Protein AF-A0A662B002-F1 (afdb_monomer)

Foldseek 3Di:
DDPPDDLVRVVQVVCCQAFVDGADDKDFDDKDQDACLDVVGRDIDTDIDGDDPDPDDDTDGDPPPPPDDDDDPVGDDDDPRCVVVVSVVVVVVVVVVD

Nearest PDB structures (foldseek):
  5bs6-assembly2_D  TM=8.290E-01  e=6.796E-03  Bacteroides thetaiotaomicron VPI-5482
  3gz8-assembly2_D  TM=7.419E-01  e=3.466E-03  Shewanella oneidensis
  4dyw-assembly1_A  TM=7.676E-01  e=1.316E-01  Burkholderia pseudomallei 1710b
  7odt-assembly1_a  TM=1.914E-01  e=8.559E+00  Homo sapiens

pLDDT: mean 87.53, std 15.37, range [44.47, 98.5]

Solvent-accessible surface area (backbone atoms only — not comparable to full-atom values): 6424 Å² total; per-residue (Å²): 124,59,96,94,49,54,75,65,54,36,55,40,50,53,43,28,63,63,38,58,43,80,68,74,71,69,44,78,70,56,74,50,63,57,86,68,54,37,92,90,45,91,52,73,45,78,44,69,46,72,84,75,93,61,88,77,71,83,77,56,57,43,98,76,33,89,78,75,76,92,63,55,93,92,58,64,74,95,55,67,74,57,47,59,56,54,53,54,51,52,54,47,52,58,67,73,72,110

Structure (mmCIF, N/CA/C/O backbone):
data_AF-A0A662B002-F1
#
_entry.id   AF-A0A662B002-F1
#
loop_
_atom_site.group_PDB
_atom_site.id
_atom_site.type_symbol
_atom_site.label_atom_id
_atom_site.label_alt_id
_atom_site.label_comp_id
_atom_site.label_asym_id
_atom_site.label_entity_id
_atom_site.label_seq_id
_atom_site.pdbx_PDB_ins_code
_atom_site.Cartn_x
_atom_site.Cartn_y
_atom_site.Cartn_z
_atom_site.occupancy
_atom_site.B_iso_or_equiv
_atom_site.auth_seq_id
_atom_site.auth_comp_id
_atom_site.auth_asym_id
_atom_site.auth_atom_id
_atom_site.pdbx_PDB_model_num
ATOM 1 N N . MET A 1 1 ? 4.719 -1.823 12.114 1.00 91.94 1 MET A N 1
ATOM 2 C CA . MET A 1 1 ? 5.817 -0.871 12.362 1.00 91.94 1 MET A CA 1
ATOM 3 C C . MET A 1 1 ? 6.378 -1.207 13.715 1.00 91.94 1 MET A C 1
ATOM 5 O O . MET A 1 1 ? 5.611 -1.243 14.674 1.00 91.94 1 MET A O 1
ATOM 9 N N . GLU A 1 2 ? 7.675 -1.472 13.755 1.00 95.06 2 GLU A N 1
ATOM 10 C CA . GLU A 1 2 ? 8.411 -1.629 15.003 1.00 95.06 2 GLU A CA 1
ATOM 11 C C . GLU A 1 2 ? 8.733 -0.254 15.603 1.00 95.06 2 GLU A C 1
ATOM 13 O O . GLU A 1 2 ? 8.751 0.752 14.896 1.00 95.06 2 GLU A O 1
ATOM 18 N N . MET A 1 3 ? 8.969 -0.190 16.915 1.00 96.06 3 MET A N 1
ATOM 19 C CA . MET A 1 3 ? 9.106 1.089 17.636 1.00 96.06 3 MET A CA 1
ATOM 20 C C . MET A 1 3 ? 10.320 1.926 17.208 1.00 96.06 3 MET A C 1
ATOM 22 O O . MET A 1 3 ? 10.288 3.147 17.337 1.00 96.06 3 MET A O 1
ATOM 26 N N . GLU A 1 4 ? 11.364 1.275 16.694 1.00 97.00 4 GLU A N 1
ATOM 27 C CA . GLU A 1 4 ? 12.630 1.901 16.290 1.00 97.00 4 GLU A CA 1
ATOM 28 C C . GLU A 1 4 ? 12.744 2.067 14.762 1.00 97.00 4 GLU A C 1
ATOM 30 O O . GLU A 1 4 ? 13.839 2.270 14.243 1.00 97.00 4 GLU A O 1
ATOM 35 N N . GLU A 1 5 ? 11.627 1.966 14.031 1.00 97.00 5 GLU A N 1
ATOM 36 C CA . GLU A 1 5 ? 11.573 2.155 12.578 1.00 97.00 5 GLU A CA 1
ATOM 37 C C . GLU A 1 5 ? 10.777 3.408 12.204 1.00 97.00 5 GLU A C 1
ATOM 39 O O . GLU A 1 5 ? 9.702 3.694 12.735 1.00 97.00 5 GLU A O 1
ATOM 44 N N . THR A 1 6 ? 11.262 4.135 11.202 1.00 98.00 6 THR A N 1
ATOM 45 C CA . THR A 1 6 ? 10.430 5.069 10.445 1.00 98.00 6 THR A CA 1
ATOM 46 C C . THR A 1 6 ? 9.415 4.310 9.584 1.00 98.00 6 THR A C 1
ATOM 48 O O . THR A 1 6 ? 9.610 3.153 9.214 1.00 98.00 6 THR A O 1
ATOM 51 N N . LEU A 1 7 ? 8.344 4.992 9.162 1.00 97.88 7 LEU A N 1
ATOM 52 C CA . LEU A 1 7 ? 7.342 4.408 8.258 1.00 97.88 7 LEU A CA 1
ATOM 53 C C . LEU A 1 7 ? 7.949 3.891 6.944 1.00 97.88 7 LEU A C 1
ATOM 55 O O . LEU A 1 7 ? 7.477 2.897 6.398 1.00 97.88 7 LEU A O 1
ATOM 59 N N . GLU A 1 8 ? 8.978 4.571 6.431 1.00 97.88 8 GLU A N 1
ATOM 60 C CA . GLU A 1 8 ? 9.656 4.133 5.213 1.00 97.88 8 GLU A CA 1
ATOM 61 C C . GLU A 1 8 ? 10.532 2.903 5.471 1.00 97.88 8 GLU A C 1
ATOM 63 O O . GLU A 1 8 ? 10.499 1.971 4.673 1.00 97.88 8 GLU A O 1
ATOM 68 N N . GLU A 1 9 ? 11.266 2.850 6.587 1.00 98.06 9 GLU A N 1
ATOM 69 C CA . GLU A 1 9 ? 12.037 1.659 6.975 1.00 98.06 9 GLU A CA 1
ATOM 70 C C . GLU A 1 9 ? 11.130 0.443 7.159 1.00 98.06 9 GLU A C 1
ATOM 72 O O . GLU A 1 9 ? 11.424 -0.609 6.592 1.00 98.06 9 GLU A O 1
ATOM 77 N N . THR A 1 10 ? 9.982 0.610 7.828 1.00 97.88 10 THR A N 1
ATOM 78 C CA . THR A 1 10 ? 8.956 -0.435 7.904 1.00 97.88 10 THR A CA 1
ATOM 79 C C . THR A 1 10 ? 8.521 -0.869 6.502 1.00 97.88 10 THR A C 1
ATOM 81 O O . THR A 1 10 ? 8.572 -2.054 6.199 1.00 97.88 10 THR A O 1
ATOM 84 N N . ALA A 1 11 ? 8.157 0.053 5.602 1.00 97.19 11 ALA A N 1
ATOM 85 C CA . ALA A 1 11 ? 7.727 -0.314 4.248 1.00 97.19 11 ALA A CA 1
ATOM 86 C C . ALA A 1 11 ? 8.809 -1.081 3.459 1.00 97.19 11 ALA A C 1
ATOM 88 O O . ALA A 1 11 ? 8.499 -2.026 2.731 1.00 97.19 11 ALA A O 1
ATOM 89 N N . ARG A 1 12 ? 10.085 -0.704 3.619 1.00 96.81 12 ARG A N 1
ATOM 90 C CA . ARG A 1 12 ? 11.228 -1.390 2.994 1.00 96.81 12 ARG A CA 1
ATOM 91 C C . ARG A 1 12 ? 11.444 -2.790 3.572 1.00 96.81 12 ARG A C 1
ATOM 93 O O . ARG A 1 12 ? 11.708 -3.710 2.796 1.00 96.81 12 ARG A O 1
ATOM 100 N N . ARG A 1 13 ? 11.344 -2.952 4.897 1.00 97.19 13 ARG A N 1
ATOM 101 C CA . ARG A 1 13 ? 11.481 -4.249 5.576 1.00 97.19 13 ARG A CA 1
ATOM 102 C C . ARG A 1 13 ? 10.352 -5.198 5.183 1.00 97.19 13 ARG A C 1
ATOM 104 O O . ARG A 1 13 ? 10.648 -6.293 4.725 1.00 97.19 13 ARG A O 1
ATOM 111 N N . GLU A 1 14 ? 9.097 -4.759 5.276 1.00 95.50 14 GLU A N 1
ATOM 112 C CA . GLU A 1 14 ? 7.918 -5.578 4.944 1.00 95.50 14 GLU A CA 1
ATOM 113 C C . GLU A 1 14 ? 7.963 -6.059 3.483 1.00 95.50 14 GLU A C 1
ATOM 115 O O . GLU A 1 14 ? 7.744 -7.236 3.206 1.00 95.50 14 GLU A O 1
ATOM 120 N N . LEU A 1 15 ? 8.339 -5.187 2.531 1.00 92.94 15 LEU A N 1
ATOM 121 C CA . LEU A 1 15 ? 8.513 -5.603 1.133 1.00 92.94 15 LEU A CA 1
ATOM 122 C C . LEU A 1 15 ? 9.575 -6.704 1.005 1.00 92.94 15 LEU A C 1
ATOM 124 O O . LEU A 1 15 ? 9.376 -7.678 0.277 1.00 92.94 15 LEU A O 1
ATOM 128 N N . MET A 1 16 ? 10.702 -6.555 1.699 1.00 92.12 16 MET A N 1
ATOM 129 C CA . MET A 1 16 ? 11.786 -7.529 1.662 1.00 92.12 16 MET A CA 1
ATOM 130 C C . MET A 1 16 ? 11.384 -8.868 2.291 1.00 92.12 16 MET A C 1
ATOM 132 O O . MET A 1 16 ? 11.680 -9.910 1.712 1.00 92.12 16 MET A O 1
ATOM 136 N N . GLU A 1 17 ? 10.725 -8.856 3.445 1.00 91.19 17 GLU A N 1
ATOM 137 C CA . GLU A 1 17 ? 10.319 -10.068 4.165 1.00 91.19 17 GLU A CA 1
ATOM 138 C C . GLU A 1 17 ? 9.301 -10.885 3.361 1.00 91.19 17 GLU A C 1
ATOM 140 O O . GLU A 1 17 ? 9.487 -12.088 3.186 1.00 91.19 17 GLU A O 1
ATOM 145 N N . GLU A 1 18 ? 8.302 -10.224 2.775 1.00 87.69 18 GLU A N 1
ATOM 146 C CA . GLU A 1 18 ? 7.209 -10.894 2.058 1.00 87.69 18 GLU A CA 1
ATOM 147 C C . GLU A 1 18 ? 7.585 -11.317 0.630 1.00 87.69 18 GLU A C 1
ATOM 149 O O . GLU A 1 18 ? 7.049 -12.283 0.080 1.00 87.69 18 GLU A O 1
ATOM 154 N N . THR A 1 19 ? 8.504 -10.586 -0.017 1.00 85.25 19 THR A N 1
ATOM 155 C CA . THR A 1 19 ? 8.761 -10.758 -1.460 1.00 85.25 19 THR A CA 1
ATOM 156 C C . THR A 1 19 ? 10.215 -11.008 -1.836 1.00 85.25 19 THR A C 1
ATOM 158 O O . THR A 1 19 ? 10.501 -11.325 -2.992 1.00 85.25 19 THR A O 1
ATOM 161 N N . SER A 1 20 ? 11.148 -10.864 -0.888 1.00 8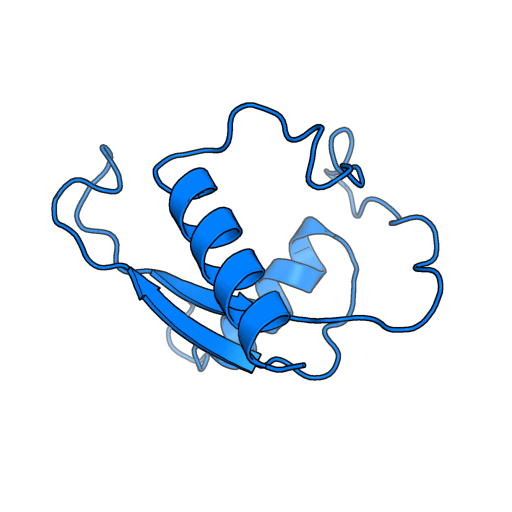7.81 20 SER A N 1
ATOM 162 C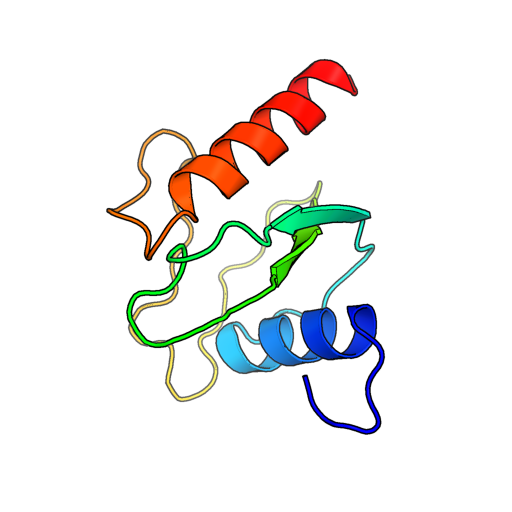 CA . SER A 1 20 ? 12.598 -10.826 -1.138 1.00 87.81 20 SER A CA 1
ATOM 163 C C . SER A 1 20 ? 13.046 -9.716 -2.102 1.00 87.81 20 SER A C 1
ATOM 165 O O . SER A 1 20 ? 14.171 -9.742 -2.612 1.00 87.81 20 SER A O 1
ATOM 167 N N . ILE A 1 21 ? 12.188 -8.724 -2.361 1.00 86.31 21 ILE A N 1
ATOM 168 C CA . ILE A 1 21 ? 12.503 -7.566 -3.196 1.00 86.31 21 ILE A CA 1
ATOM 169 C C . ILE A 1 21 ? 13.095 -6.467 -2.318 1.00 86.31 21 ILE A C 1
ATOM 171 O O . ILE A 1 21 ? 12.495 -6.017 -1.344 1.00 86.31 21 ILE A O 1
ATOM 175 N N . ARG A 1 22 ? 14.274 -5.977 -2.708 1.00 89.69 22 ARG A N 1
ATOM 176 C CA . ARG A 1 22 ? 14.841 -4.755 -2.131 1.00 89.69 22 ARG A CA 1
ATOM 177 C C . ARG A 1 22 ? 14.146 -3.547 -2.737 1.00 89.69 22 ARG A C 1
ATOM 179 O O . ARG A 1 22 ? 14.214 -3.345 -3.947 1.00 89.69 22 ARG A O 1
ATOM 186 N N . ALA A 1 23 ? 13.517 -2.743 -1.889 1.00 90.56 23 ALA A N 1
ATOM 187 C CA . ALA A 1 23 ? 12.888 -1.497 -2.302 1.00 90.56 23 ALA A CA 1
ATOM 188 C C . ALA A 1 23 ? 13.901 -0.531 -2.946 1.00 90.56 23 ALA A C 1
ATOM 190 O O . ALA A 1 23 ? 14.951 -0.250 -2.361 1.00 90.56 23 ALA A O 1
ATOM 191 N N . GLY A 1 24 ? 13.553 0.012 -4.113 1.00 91.00 24 GLY A N 1
ATOM 192 C CA . GLY A 1 24 ? 14.242 1.130 -4.756 1.00 91.00 24 GLY A CA 1
ATOM 193 C C . GLY A 1 24 ? 13.797 2.479 -4.184 1.00 91.00 24 GLY A C 1
ATOM 194 O O . GLY A 1 24 ? 13.700 2.656 -2.965 1.00 91.00 24 GLY A O 1
ATOM 195 N N . GLU A 1 25 ? 13.52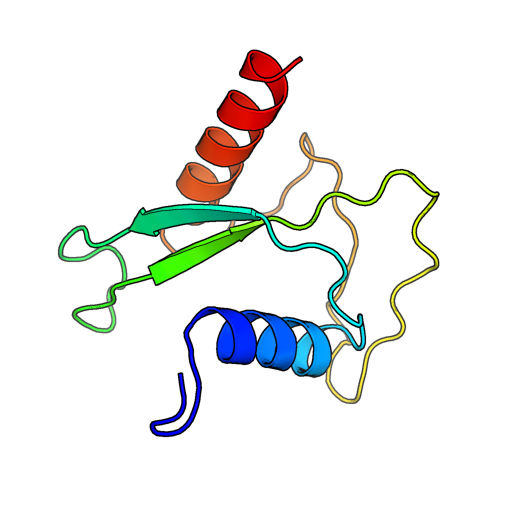5 3.440 -5.062 1.00 92.69 25 GLU A N 1
ATOM 196 C CA . GLU A 1 25 ? 12.888 4.698 -4.672 1.00 92.69 25 GLU A CA 1
ATOM 197 C C . GLU A 1 25 ? 11.435 4.440 -4.248 1.00 92.69 25 GLU A C 1
ATOM 199 O O . GLU A 1 25 ? 10.679 3.777 -4.963 1.00 92.69 25 GLU A O 1
ATOM 204 N N . LEU A 1 26 ? 11.065 4.937 -3.065 1.00 95.00 26 LEU A N 1
ATOM 205 C CA . LEU A 1 26 ? 9.707 4.854 -2.543 1.00 95.00 26 LEU A CA 1
ATOM 206 C C . LEU A 1 26 ? 9.067 6.236 -2.574 1.00 95.00 26 LEU A C 1
ATOM 208 O O . LEU A 1 26 ? 9.576 7.187 -1.985 1.00 95.00 26 LEU A O 1
ATOM 212 N N . ILE A 1 27 ? 7.907 6.319 -3.209 1.00 95.12 27 ILE A N 1
ATOM 213 C CA . ILE A 1 27 ? 7.050 7.496 -3.201 1.00 95.12 27 ILE A CA 1
ATOM 214 C C . ILE A 1 27 ? 6.090 7.339 -2.026 1.00 95.12 27 ILE A C 1
ATOM 216 O O . ILE A 1 27 ? 5.294 6.397 -1.988 1.00 95.12 27 ILE A O 1
ATOM 220 N N . ARG A 1 28 ? 6.147 8.248 -1.050 1.00 96.75 28 ARG A N 1
ATOM 221 C CA . ARG A 1 28 ? 5.122 8.317 -0.002 1.00 96.75 28 ARG A CA 1
ATOM 222 C C . ARG A 1 28 ? 3.838 8.863 -0.625 1.00 96.75 28 ARG A C 1
ATOM 224 O O . ARG A 1 28 ? 3.854 9.976 -1.138 1.00 96.75 28 ARG A O 1
ATOM 231 N N . PHE A 1 29 ? 2.768 8.073 -0.596 1.00 96.44 29 PHE A N 1
ATOM 232 C CA . PHE A 1 29 ? 1.512 8.409 -1.265 1.00 96.44 29 PHE A CA 1
ATOM 233 C C . PHE A 1 29 ? 0.524 9.073 -0.303 1.00 96.44 29 PHE A C 1
ATOM 235 O O . PHE A 1 29 ? 0.556 10.288 -0.146 1.00 96.44 29 PHE A O 1
ATOM 242 N N . ASP A 1 30 ? -0.310 8.289 0.383 1.00 97.81 30 ASP A N 1
ATOM 243 C CA . ASP A 1 30 ? -1.356 8.814 1.265 1.00 97.81 30 ASP A CA 1
ATOM 244 C C . ASP A 1 30 ? -1.573 7.923 2.498 1.00 97.81 30 ASP A C 1
ATOM 246 O O . ASP A 1 30 ? -1.101 6.780 2.560 1.00 97.81 30 ASP A O 1
ATOM 250 N N . THR A 1 31 ? -2.261 8.469 3.498 1.00 98.50 31 THR A N 1
ATOM 251 C CA . THR A 1 31 ? -2.655 7.788 4.729 1.00 98.50 31 THR A CA 1
ATOM 252 C C . THR A 1 31 ? -4.138 7.429 4.707 1.00 98.50 31 THR A C 1
ATOM 254 O O . THR A 1 31 ? -5.002 8.278 4.529 1.00 98.50 31 THR A O 1
ATOM 257 N N . TYR A 1 32 ? -4.437 6.164 4.988 1.00 98.44 32 TYR A N 1
ATOM 258 C CA . TYR A 1 32 ? -5.789 5.624 5.088 1.00 98.44 32 TYR A CA 1
ATOM 259 C C . TYR A 1 32 ? -6.122 5.354 6.557 1.00 98.44 32 TYR A C 1
ATOM 261 O O . TYR A 1 32 ? -5.556 4.455 7.185 1.00 98.44 32 TYR A O 1
ATOM 269 N N . ASP A 1 33 ? -7.047 6.135 7.118 1.00 98.19 33 ASP A N 1
ATOM 270 C CA . ASP A 1 33 ? -7.345 6.168 8.557 1.00 98.19 33 ASP A CA 1
ATOM 271 C C . ASP A 1 33 ? -8.852 6.080 8.888 1.00 98.19 33 ASP A C 1
ATOM 273 O O . ASP A 1 33 ? -9.280 6.337 10.022 1.00 98.19 33 ASP A O 1
ATOM 277 N N . LYS A 1 34 ? -9.681 5.689 7.912 1.00 98.12 34 LYS A N 1
ATOM 278 C CA . LYS A 1 34 ? -11.134 5.566 8.083 1.00 98.12 34 LYS A CA 1
ATOM 279 C C . LYS A 1 34 ? -11.475 4.580 9.218 1.00 98.12 34 LYS A C 1
ATOM 281 O O . LYS A 1 34 ? -11.023 3.433 9.185 1.00 98.12 34 LYS A O 1
ATOM 286 N N . PRO A 1 35 ? -12.303 4.963 10.215 1.00 97.75 35 PRO A N 1
ATOM 287 C CA . PRO A 1 35 ? -12.795 4.016 11.215 1.00 97.75 35 PRO A CA 1
ATOM 288 C C . PRO A 1 35 ? -13.466 2.799 10.561 1.00 97.75 35 PRO A C 1
ATOM 290 O O . PRO A 1 35 ? -14.297 2.955 9.667 1.00 97.75 35 PRO A O 1
ATOM 293 N N . GLY A 1 36 ? -13.114 1.595 11.016 1.00 96.50 36 GLY A N 1
ATOM 294 C CA . GLY A 1 36 ? -13.680 0.344 10.504 1.00 96.50 36 GLY A CA 1
ATOM 295 C C . GLY A 1 36 ? -13.095 -0.144 9.175 1.00 96.50 36 GLY A C 1
ATOM 296 O O . GLY A 1 36 ? -13.622 -1.109 8.631 1.00 96.50 36 GLY A O 1
ATOM 297 N N . ARG A 1 37 ? -12.021 0.474 8.653 1.00 97.44 37 ARG A N 1
ATOM 298 C CA . ARG A 1 37 ? -11.318 -0.052 7.467 1.00 97.44 37 ARG A CA 1
ATOM 299 C C . ARG A 1 37 ? -10.728 -1.446 7.688 1.00 97.44 37 ARG A C 1
ATOM 301 O O . ARG A 1 37 ? -10.672 -2.247 6.766 1.00 97.44 37 ARG A O 1
ATOM 308 N N . ASP A 1 38 ? -10.353 -1.739 8.929 1.00 97.94 38 ASP A N 1
ATOM 309 C CA . ASP A 1 38 ? -9.978 -3.071 9.379 1.00 97.94 38 ASP A CA 1
ATOM 310 C C . ASP A 1 38 ? -11.018 -3.549 10.413 1.00 97.94 38 ASP A C 1
ATOM 312 O O . ASP A 1 38 ? -11.213 -2.879 11.432 1.00 9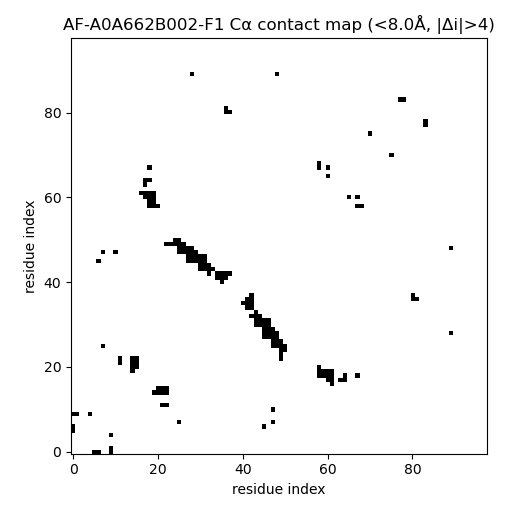7.94 38 ASP A O 1
ATOM 316 N N . PRO A 1 39 ? -11.712 -4.681 10.190 1.00 96.12 39 PRO A N 1
ATOM 317 C CA . PRO A 1 39 ? -12.706 -5.204 11.126 1.00 96.12 39 PRO A CA 1
ATOM 318 C C . PRO A 1 39 ? -12.093 -5.683 12.450 1.00 96.12 39 PRO A C 1
ATOM 320 O O . PRO A 1 39 ? -12.827 -5.914 13.410 1.00 96.12 39 PRO A O 1
ATOM 323 N N . ARG A 1 40 ? -10.764 -5.842 12.523 1.00 97.38 40 ARG A N 1
ATOM 324 C CA . ARG A 1 40 ? -10.054 -6.292 13.728 1.00 97.38 40 ARG A CA 1
ATOM 325 C C . ARG A 1 40 ? -9.792 -5.154 14.718 1.00 97.38 40 ARG A C 1
ATOM 327 O O . ARG A 1 40 ? -9.538 -5.431 15.886 1.00 97.38 40 ARG A O 1
ATOM 334 N N . GLY A 1 41 ? -9.849 -3.889 14.285 1.00 97.06 41 GLY A N 1
ATOM 335 C CA . GLY A 1 41 ? -9.604 -2.742 15.160 1.00 97.06 41 GLY A CA 1
ATOM 336 C C . GLY A 1 41 ? -9.304 -1.427 14.435 1.00 97.06 41 GLY A C 1
ATOM 337 O O . GLY A 1 41 ? -9.433 -1.299 13.221 1.00 97.06 41 GLY A O 1
ATOM 338 N N . ARG A 1 42 ? -8.902 -0.403 15.200 1.00 97.88 42 ARG A N 1
ATOM 339 C CA . ARG A 1 42 ? -8.473 0.887 14.640 1.00 97.88 42 ARG A CA 1
ATOM 340 C C . ARG A 1 42 ? -7.106 0.723 13.975 1.00 97.88 42 ARG A C 1
ATOM 342 O O . ARG A 1 42 ? -6.092 0.688 14.661 1.00 97.88 42 ARG A O 1
ATOM 349 N N . THR A 1 43 ? -7.100 0.710 12.647 1.00 97.81 43 THR A N 1
ATOM 350 C CA . THR A 1 43 ? -5.878 0.614 11.839 1.00 97.81 43 THR A CA 1
ATOM 351 C C . THR A 1 43 ? -5.696 1.877 11.005 1.00 97.81 43 THR A C 1
ATOM 353 O O . THR A 1 43 ? -6.624 2.305 10.320 1.00 97.81 43 THR A O 1
ATOM 356 N N . ILE A 1 44 ? -4.494 2.451 11.043 1.00 98.00 44 ILE A N 1
ATOM 357 C CA . ILE A 1 44 ? -4.057 3.551 10.178 1.00 98.00 44 ILE A CA 1
ATOM 358 C C . ILE A 1 44 ? -2.939 3.006 9.289 1.00 98.00 44 ILE A C 1
ATOM 360 O O . ILE A 1 44 ? -2.004 2.390 9.798 1.00 98.00 44 ILE A O 1
ATOM 364 N N . THR A 1 45 ? -3.036 3.209 7.977 1.00 98.12 45 THR A N 1
ATOM 365 C CA . THR A 1 45 ? -2.051 2.718 7.003 1.00 9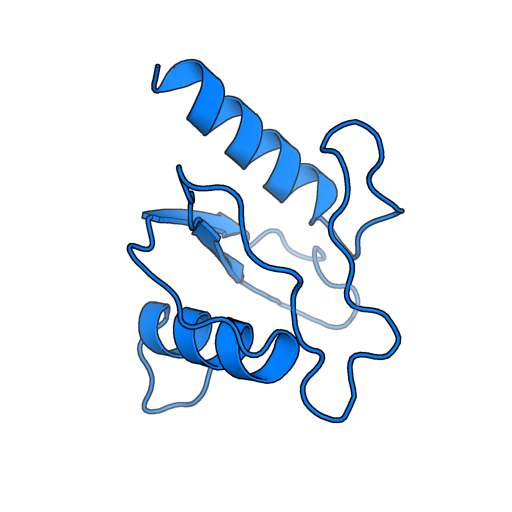8.12 45 THR A CA 1
ATOM 366 C C . THR A 1 45 ? -1.459 3.884 6.229 1.00 98.12 45 THR A C 1
ATOM 368 O O . THR A 1 45 ? -2.191 4.592 5.550 1.00 98.12 45 THR A O 1
ATOM 371 N N . GLN A 1 46 ? -0.137 4.050 6.280 1.00 98.31 46 GLN A N 1
ATOM 372 C CA . GLN A 1 46 ? 0.596 4.889 5.330 1.00 98.31 46 GLN A CA 1
ATOM 373 C C . GLN A 1 46 ? 0.981 4.038 4.117 1.00 98.31 46 GLN A C 1
ATOM 375 O O . GLN A 1 46 ? 1.634 3.007 4.271 1.00 98.31 46 GLN A O 1
ATOM 380 N N . VAL A 1 47 ? 0.608 4.482 2.919 1.00 98.25 47 VAL A N 1
ATOM 381 C CA . VAL A 1 47 ? 0.936 3.798 1.662 1.00 98.25 47 VAL A CA 1
ATOM 382 C C . VAL A 1 47 ? 2.221 4.369 1.068 1.00 98.25 47 VAL A C 1
ATOM 384 O O . VAL A 1 47 ? 2.411 5.589 1.021 1.00 98.25 47 VAL A O 1
ATOM 387 N N . PHE A 1 48 ? 3.086 3.472 0.597 1.00 97.56 48 PHE A N 1
ATOM 388 C CA . PHE A 1 48 ? 4.266 3.780 -0.207 1.00 97.56 48 PHE A CA 1
ATOM 389 C C . PHE A 1 48 ? 4.161 3.060 -1.550 1.00 97.56 48 PHE A C 1
ATOM 391 O O . PHE A 1 48 ? 3.683 1.928 -1.614 1.00 97.56 48 PHE A O 1
ATOM 398 N N . VAL A 1 49 ? 4.618 3.714 -2.613 1.00 95.88 49 VAL A N 1
ATOM 399 C CA . VAL A 1 49 ? 4.584 3.194 -3.981 1.00 95.88 49 VAL A CA 1
ATOM 400 C C . VAL A 1 49 ? 6.008 3.085 -4.505 1.00 95.88 49 VAL A C 1
ATOM 402 O O . VAL A 1 49 ? 6.787 4.030 -4.406 1.00 95.88 49 VAL A O 1
ATOM 405 N N . MET A 1 50 ? 6.337 1.938 -5.088 1.00 92.38 50 MET A N 1
ATOM 406 C CA . MET A 1 50 ? 7.566 1.731 -5.847 1.00 92.38 50 MET A CA 1
ATOM 407 C C . MET A 1 50 ? 7.189 1.489 -7.305 1.00 92.38 50 MET A C 1
ATOM 409 O O . MET A 1 50 ? 6.376 0.611 -7.588 1.00 92.38 50 MET A O 1
ATOM 413 N N . ILE A 1 51 ? 7.786 2.242 -8.226 1.00 88.19 51 ILE A N 1
ATOM 414 C CA . ILE A 1 51 ? 7.585 2.062 -9.667 1.00 88.19 51 ILE A CA 1
ATOM 415 C C . IL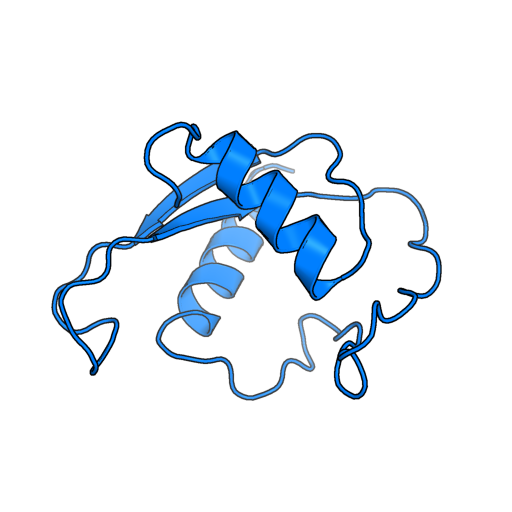E A 1 51 ? 8.905 1.590 -10.268 1.00 88.19 51 ILE A C 1
ATOM 417 O O . ILE A 1 51 ? 9.923 2.270 -10.148 1.00 88.19 51 ILE A O 1
ATOM 421 N N . TRP A 1 52 ? 8.893 0.436 -10.932 1.00 81.50 52 TRP A N 1
ATOM 422 C CA . TRP A 1 52 ? 10.063 -0.096 -11.628 1.00 81.50 52 TRP A CA 1
ATOM 423 C C . TRP A 1 52 ? 9.872 0.063 -13.139 1.00 81.50 52 TRP A C 1
ATOM 425 O O . TRP A 1 52 ? 8.838 -0.315 -13.684 1.00 81.50 52 TRP A O 1
ATOM 435 N N . LYS A 1 53 ? 10.863 0.657 -13.814 1.00 70.44 53 LYS A N 1
ATOM 436 C CA . LYS A 1 53 ? 10.854 0.887 -15.271 1.00 70.44 53 LYS A CA 1
ATOM 437 C C . LYS A 1 53 ? 11.433 -0.267 -16.095 1.00 70.44 53 LYS A C 1
ATOM 439 O O . LYS A 1 53 ? 11.273 -0.281 -17.309 1.00 70.44 53 LYS A O 1
ATOM 444 N N . GLU A 1 54 ? 12.131 -1.197 -15.456 1.00 68.06 54 GLU A N 1
ATOM 445 C CA . GLU A 1 54 ? 12.737 -2.357 -16.113 1.00 68.06 54 GLU A CA 1
ATOM 446 C C . GLU A 1 5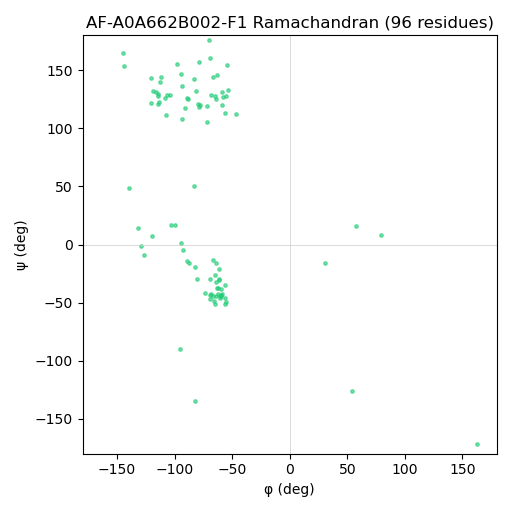4 ? 11.823 -3.571 -15.939 1.00 68.06 54 GLU A C 1
ATOM 448 O O . GLU A 1 54 ? 11.045 -3.628 -14.984 1.00 68.06 54 GLU A O 1
ATOM 453 N N . GLU A 1 55 ? 11.917 -4.551 -16.844 1.00 61.28 55 GLU A N 1
ATOM 454 C CA . GLU A 1 55 ? 11.231 -5.830 -16.653 1.00 61.28 55 GLU A CA 1
ATOM 455 C C . GLU A 1 55 ? 11.668 -6.440 -15.320 1.00 61.28 55 GLU A C 1
ATOM 457 O O . GLU A 1 55 ? 12.827 -6.819 -15.131 1.00 61.28 55 GLU A O 1
ATOM 462 N N . MET A 1 56 ? 10.734 -6.523 -14.373 1.00 59.22 56 MET A N 1
ATOM 463 C CA . MET A 1 56 ? 11.023 -7.128 -13.085 1.00 59.22 56 MET A CA 1
ATOM 464 C C . MET A 1 56 ? 11.344 -8.606 -13.285 1.00 59.22 56 MET A C 1
ATOM 466 O O . MET A 1 56 ? 10.561 -9.371 -13.853 1.00 59.22 56 MET A O 1
ATOM 470 N N . GLY A 1 57 ? 12.513 -9.019 -12.792 1.00 56.16 57 GLY A N 1
ATOM 471 C CA . GLY A 1 57 ? 12.853 -10.432 -12.687 1.00 56.16 57 GLY A CA 1
ATOM 472 C C . GLY A 1 57 ? 11.773 -11.194 -11.909 1.00 56.16 57 GLY A C 1
ATOM 473 O O . GLY A 1 57 ? 11.046 -10.626 -11.091 1.00 56.16 57 GLY A O 1
ATOM 474 N N . ARG A 1 58 ? 11.651 -12.502 -12.159 1.00 55.66 58 ARG A N 1
ATOM 475 C CA . ARG A 1 58 ? 10.678 -13.344 -11.444 1.00 55.66 58 ARG A CA 1
ATOM 476 C C . ARG A 1 58 ? 10.909 -13.229 -9.927 1.00 55.66 58 ARG A C 1
ATOM 478 O O . ARG A 1 58 ? 12.046 -13.444 -9.496 1.00 55.66 58 ARG A O 1
ATOM 485 N N . PRO A 1 59 ? 9.872 -12.929 -9.127 1.00 56.31 59 PRO A N 1
ATOM 486 C CA . PRO A 1 59 ? 10.016 -12.814 -7.689 1.00 56.31 59 PRO A CA 1
ATOM 487 C C . PRO A 1 59 ? 10.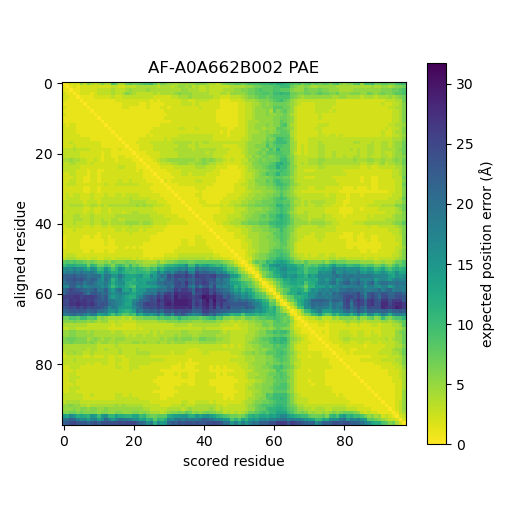386 -14.200 -7.159 1.00 56.31 59 PRO A C 1
ATOM 489 O O . PRO A 1 59 ? 9.762 -15.203 -7.512 1.00 56.31 59 PRO A O 1
ATOM 492 N N . LYS A 1 60 ? 11.463 -14.279 -6.377 1.00 50.81 60 LYS A N 1
ATOM 493 C CA . LYS A 1 60 ? 11.838 -15.515 -5.692 1.00 50.81 60 LYS A CA 1
ATOM 494 C C . LYS A 1 60 ? 11.224 -15.467 -4.308 1.00 50.81 60 LYS A C 1
ATOM 496 O O . LYS A 1 60 ? 11.677 -14.712 -3.462 1.00 50.81 60 LYS A O 1
ATOM 501 N N . ALA A 1 61 ? 10.206 -16.293 -4.125 1.00 51.94 61 ALA A N 1
ATOM 502 C CA . ALA A 1 61 ? 9.576 -16.562 -2.851 1.00 51.94 61 ALA A CA 1
ATOM 503 C C . ALA A 1 61 ? 10.611 -16.839 -1.741 1.00 51.94 61 ALA A C 1
ATOM 505 O O . ALA A 1 61 ? 11.305 -17.858 -1.786 1.00 51.94 61 ALA A O 1
ATOM 506 N N . GLY A 1 62 ? 10.720 -15.947 -0.755 1.00 44.47 62 GLY A N 1
ATOM 507 C CA . GLY A 1 62 ? 11.423 -16.214 0.499 1.00 44.47 62 GLY A CA 1
ATOM 508 C C . GLY A 1 62 ? 10.516 -17.040 1.408 1.00 44.47 62 GLY A C 1
ATOM 509 O O . GLY A 1 62 ? 9.412 -16.598 1.683 1.00 44.47 62 GLY A O 1
ATOM 510 N N . SER A 1 63 ? 10.965 -18.254 1.748 1.00 45.53 63 SER A N 1
ATOM 511 C CA . SER A 1 63 ? 10.470 -19.297 2.685 1.00 45.53 63 SER A CA 1
ATOM 512 C C . SER A 1 63 ? 8.976 -19.523 3.011 1.00 45.53 63 SER A C 1
ATOM 514 O O . SER A 1 63 ? 8.687 -20.627 3.452 1.00 45.53 63 SER A O 1
ATOM 516 N N . ASP A 1 64 ? 8.036 -18.623 2.724 1.00 45.81 64 ASP A N 1
ATOM 517 C CA . ASP A 1 64 ? 6.577 -18.816 2.858 1.00 45.81 64 ASP A CA 1
ATOM 518 C C . ASP A 1 64 ? 5.789 -18.439 1.581 1.00 45.81 64 ASP A C 1
ATOM 520 O O . ASP A 1 64 ? 4.574 -18.619 1.485 1.00 45.81 64 ASP A O 1
ATOM 524 N N . ALA A 1 65 ? 6.473 -17.970 0.536 1.00 51.25 65 ALA A N 1
ATOM 525 C CA . ALA A 1 65 ? 5.847 -17.388 -0.652 1.00 51.25 65 ALA A CA 1
ATOM 526 C C . ALA A 1 65 ? 5.380 -18.412 -1.715 1.00 51.25 65 ALA A C 1
ATOM 528 O O . ALA A 1 65 ? 5.611 -18.257 -2.914 1.00 51.25 65 ALA A O 1
ATOM 529 N N . ALA A 1 66 ? 4.630 -19.436 -1.301 1.00 52.28 66 ALA A N 1
ATOM 530 C CA . ALA A 1 66 ? 3.905 -20.301 -2.240 1.00 52.28 66 ALA A CA 1
ATOM 531 C C . ALA A 1 66 ? 2.810 -19.549 -3.039 1.00 52.28 66 ALA A C 1
ATOM 533 O O . ALA A 1 66 ? 2.360 -20.053 -4.064 1.00 52.28 66 ALA A O 1
ATOM 534 N N . ASN A 1 67 ? 2.413 -18.341 -2.605 1.00 68.19 67 ASN A N 1
ATOM 535 C CA . ASN A 1 67 ? 1.300 -17.562 -3.171 1.00 68.19 67 ASN A CA 1
ATOM 536 C C . ASN A 1 67 ? 1.687 -16.180 -3.740 1.00 68.19 67 ASN A C 1
ATOM 538 O O . ASN A 1 67 ? 0.801 -15.406 -4.106 1.00 68.19 67 ASN A O 1
ATOM 542 N N . LEU A 1 68 ? 2.979 -15.841 -3.823 1.00 77.62 68 LEU A N 1
ATOM 543 C CA . LEU A 1 68 ? 3.415 -14.556 -4.379 1.00 77.62 68 LEU A CA 1
ATOM 544 C C . LEU A 1 68 ? 3.400 -14.601 -5.912 1.00 77.62 68 LEU A C 1
ATOM 546 O O . LEU A 1 68 ? 4.116 -15.394 -6.524 1.00 77.62 68 LEU A O 1
ATOM 550 N N . GLN A 1 69 ? 2.623 -13.720 -6.537 1.00 83.56 69 GLN A N 1
ATOM 551 C CA . GLN A 1 69 ? 2.530 -13.624 -7.991 1.00 83.56 69 GLN A CA 1
ATOM 552 C C . GLN A 1 69 ? 2.368 -12.174 -8.449 1.00 83.56 69 GLN A C 1
ATOM 554 O O . GLN A 1 69 ? 1.844 -11.329 -7.724 1.00 83.56 69 GLN A O 1
ATOM 559 N N . TRP A 1 70 ? 2.805 -11.904 -9.678 1.00 85.75 70 TRP A N 1
ATOM 560 C CA . TRP A 1 70 ? 2.475 -10.663 -10.367 1.00 85.75 70 TRP A CA 1
ATOM 561 C C . TRP A 1 70 ? 1.087 -10.773 -10.982 1.00 85.75 70 TRP A C 1
ATOM 563 O O . TRP A 1 70 ? 0.803 -11.740 -11.685 1.00 85.75 70 TRP A O 1
ATOM 573 N N . PHE A 1 71 ? 0.264 -9.754 -10.765 1.00 89.94 71 PHE A N 1
ATOM 574 C CA . PHE A 1 71 ? -1.052 -9.632 -11.376 1.00 89.94 71 PHE A CA 1
ATOM 575 C C . PHE A 1 71 ? -1.062 -8.480 -12.373 1.00 89.94 71 PHE A C 1
ATOM 577 O O . PHE A 1 71 ? -0.444 -7.436 -12.147 1.00 89.94 71 PHE A O 1
ATOM 584 N N . GLY A 1 72 ? -1.798 -8.654 -13.469 1.00 90.00 72 GLY A N 1
ATOM 585 C CA . GLY A 1 72 ? -2.153 -7.524 -14.314 1.00 90.00 72 GLY A CA 1
ATOM 586 C C . GLY A 1 72 ? -3.090 -6.587 -13.553 1.00 90.00 72 GLY A C 1
ATOM 587 O O . GLY A 1 72 ? -3.958 -7.038 -12.815 1.00 90.00 72 GLY A O 1
ATOM 588 N N . LEU A 1 73 ? -2.972 -5.277 -13.767 1.00 89.00 73 LEU A N 1
ATOM 589 C CA . LEU A 1 73 ? -3.837 -4.291 -13.098 1.00 89.00 73 LEU A CA 1
ATOM 590 C C . LEU A 1 73 ? -5.331 -4.455 -13.432 1.00 89.00 73 LEU A C 1
ATOM 592 O O . LEU A 1 73 ? -6.181 -3.991 -12.680 1.00 89.00 73 LEU A O 1
ATOM 596 N N . ASN A 1 74 ? -5.642 -5.120 -14.548 1.00 89.75 74 ASN A N 1
ATOM 597 C CA . ASN A 1 74 ? -7.007 -5.453 -14.966 1.00 89.75 74 ASN A CA 1
ATOM 598 C C . ASN A 1 74 ? -7.449 -6.861 -14.521 1.00 89.75 74 ASN A C 1
ATOM 600 O O . ASN A 1 74 ? -8.550 -7.276 -14.869 1.00 89.75 74 ASN A O 1
ATOM 604 N N . ASP A 1 75 ? -6.591 -7.597 -13.814 1.00 93.44 75 ASP A N 1
ATOM 605 C CA . ASP A 1 75 ? -6.786 -8.998 -13.420 1.00 93.44 75 ASP A CA 1
ATOM 606 C C . ASP A 1 75 ? -6.288 -9.218 -11.980 1.00 93.44 75 ASP A C 1
ATOM 608 O O . ASP A 1 75 ? -5.478 -10.098 -11.686 1.00 93.44 75 ASP A O 1
ATOM 612 N N . LEU A 1 76 ? -6.712 -8.324 -11.082 1.00 93.44 76 LEU A N 1
ATOM 613 C CA . LEU A 1 76 ? -6.426 -8.418 -9.653 1.00 93.44 76 LEU A CA 1
ATOM 614 C C . LEU A 1 76 ? -7.434 -9.360 -8.978 1.00 93.44 76 LEU A C 1
ATOM 616 O O . LEU A 1 76 ? -8.622 -9.323 -9.312 1.00 93.44 76 LEU A O 1
ATOM 620 N N . PRO A 1 77 ? -6.999 -10.174 -8.001 1.00 94.38 77 PRO A N 1
ATOM 621 C CA . PRO A 1 77 ? -7.914 -10.953 -7.180 1.00 94.38 77 PRO A CA 1
ATOM 622 C C . PRO A 1 77 ? -8.698 -10.030 -6.238 1.00 94.38 77 PRO A C 1
ATOM 624 O O . PRO A 1 77 ? -8.424 -8.833 -6.137 1.00 94.38 77 PRO A O 1
ATOM 627 N N . GLU A 1 78 ? -9.642 -10.596 -5.485 1.00 95.25 78 GLU A N 1
ATOM 628 C CA . GLU A 1 78 ? -10.245 -9.872 -4.368 1.00 95.25 78 GLU A CA 1
ATOM 629 C C . GLU A 1 78 ? -9.155 -9.478 -3.362 1.00 95.25 78 GLU A C 1
ATOM 631 O O . GLU A 1 78 ? -8.425 -10.322 -2.836 1.00 95.25 78 GLU A O 1
ATOM 636 N N . LEU A 1 79 ? -9.022 -8.173 -3.133 1.00 95.69 79 LEU A N 1
ATOM 637 C CA . LEU A 1 79 ? -8.011 -7.622 -2.243 1.00 95.69 79 LEU A CA 1
ATOM 638 C C . LEU A 1 79 ? -8.582 -7.417 -0.842 1.00 95.69 79 LEU A C 1
ATOM 640 O O . LEU A 1 79 ? -9.749 -7.072 -0.669 1.00 95.69 79 LEU A O 1
ATOM 644 N N . ALA A 1 80 ? -7.731 -7.594 0.165 1.00 95.44 80 ALA A N 1
ATOM 645 C CA . ALA A 1 80 ? -8.123 -7.435 1.557 1.00 95.44 80 ALA A CA 1
ATOM 646 C C . ALA A 1 80 ? -8.553 -5.993 1.878 1.00 95.44 80 ALA A C 1
ATOM 648 O O . ALA A 1 80 ? -7.972 -5.026 1.384 1.00 95.44 80 ALA A O 1
ATOM 649 N N . PHE A 1 81 ? -9.521 -5.856 2.786 1.00 97.31 81 PHE A N 1
ATOM 650 C CA . PHE A 1 81 ? -9.936 -4.569 3.352 1.00 97.31 81 PHE A CA 1
ATOM 651 C C . PHE A 1 81 ? -10.299 -3.537 2.266 1.00 97.31 81 PHE A C 1
ATOM 653 O O . PHE A 1 81 ? -11.139 -3.790 1.409 1.00 97.31 81 PHE A O 1
ATOM 660 N N . ASP A 1 82 ? -9.679 -2.361 2.307 1.00 97.69 82 ASP A N 1
ATOM 661 C CA . ASP A 1 82 ? -9.827 -1.274 1.343 1.00 97.69 82 ASP A CA 1
ATOM 662 C C . ASP A 1 82 ? -8.683 -1.232 0.312 1.00 97.69 82 ASP A C 1
ATOM 664 O O . ASP A 1 82 ? -8.518 -0.235 -0.390 1.00 97.69 82 ASP A O 1
ATOM 668 N N . HIS A 1 83 ? -7.901 -2.307 0.155 1.00 97.62 83 HIS A N 1
ATOM 669 C CA . HIS A 1 83 ? -6.741 -2.314 -0.746 1.00 97.62 83 HIS A CA 1
ATOM 670 C C . HIS A 1 83 ? -7.129 -2.070 -2.212 1.00 97.62 83 HIS A C 1
ATOM 672 O O . HIS A 1 83 ? -6.364 -1.452 -2.950 1.00 97.62 83 HIS A O 1
ATOM 678 N N . GLN A 1 84 ? -8.332 -2.472 -2.637 1.00 97.56 84 GLN A N 1
ATOM 679 C CA . GLN A 1 84 ? -8.833 -2.144 -3.975 1.00 97.56 84 GLN A CA 1
ATOM 680 C C . GLN A 1 84 ? -8.989 -0.632 -4.186 1.00 97.56 84 GLN A C 1
ATOM 682 O O . GLN A 1 84 ? -8.701 -0.131 -5.274 1.00 97.56 84 GLN A O 1
ATOM 687 N N . GLN A 1 85 ? -9.420 0.102 -3.156 1.00 97.56 85 GLN A N 1
ATOM 688 C CA . GLN A 1 85 ? -9.481 1.561 -3.201 1.00 97.56 85 GLN A CA 1
ATOM 689 C C . GLN A 1 85 ? -8.067 2.143 -3.310 1.00 97.56 85 GLN A C 1
ATOM 691 O O . GLN A 1 85 ? -7.820 2.948 -4.204 1.00 97.56 85 GLN A O 1
ATOM 696 N N . ILE A 1 86 ? -7.140 1.676 -2.466 1.00 98.00 86 ILE A N 1
ATOM 697 C CA . ILE A 1 86 ? -5.741 2.128 -2.454 1.00 98.00 86 ILE A CA 1
ATOM 698 C C . ILE A 1 86 ? -5.101 1.970 -3.838 1.00 98.00 86 ILE A C 1
ATOM 700 O O . ILE A 1 86 ? -4.530 2.918 -4.372 1.00 98.00 86 ILE A O 1
ATOM 704 N N . VAL A 1 87 ? -5.237 0.792 -4.454 1.00 97.12 87 VAL A N 1
ATOM 705 C CA . VAL A 1 87 ? -4.698 0.530 -5.796 1.00 97.12 87 VAL A CA 1
ATOM 706 C C . VAL A 1 87 ? -5.314 1.476 -6.826 1.00 97.12 87 VAL A C 1
ATOM 708 O O . VAL A 1 87 ? -4.588 2.072 -7.618 1.00 97.12 87 VAL A O 1
ATOM 711 N N . ASN A 1 88 ? -6.635 1.670 -6.805 1.00 96.38 88 ASN A N 1
ATOM 712 C CA . ASN A 1 88 ? -7.309 2.564 -7.748 1.00 96.38 88 ASN A CA 1
ATOM 713 C C . ASN A 1 88 ? -6.861 4.024 -7.605 1.00 96.38 88 ASN A C 1
ATOM 715 O O . ASN A 1 88 ? -6.742 4.725 -8.612 1.00 96.38 88 ASN A O 1
ATOM 719 N N . ASP A 1 89 ? -6.622 4.485 -6.380 1.00 97.19 89 ASP A N 1
ATOM 720 C CA . ASP A 1 89 ? -6.147 5.840 -6.110 1.00 97.19 89 ASP A CA 1
ATOM 721 C C . ASP A 1 89 ? -4.697 6.021 -6.590 1.00 97.19 89 ASP A C 1
ATOM 723 O O . ASP A 1 89 ? -4.405 6.992 -7.290 1.00 97.19 89 ASP A O 1
ATOM 727 N N . VAL A 1 90 ? -3.81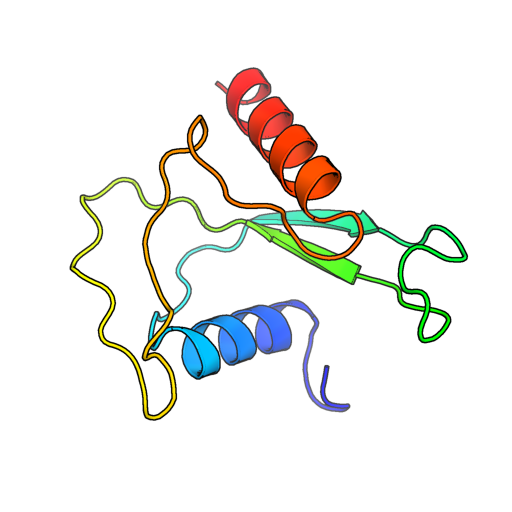5 5.045 -6.337 1.00 95.69 90 VAL A N 1
ATOM 728 C CA . VAL A 1 90 ? -2.434 5.042 -6.859 1.00 95.69 90 VAL A CA 1
ATOM 729 C C . VAL A 1 90 ? -2.418 5.043 -8.388 1.00 95.69 90 VAL A C 1
ATOM 731 O O . VAL A 1 90 ? -1.678 5.809 -9.000 1.00 95.69 90 VAL A O 1
ATOM 734 N N . LEU A 1 91 ? -3.257 4.228 -9.035 1.00 93.62 91 LEU A N 1
ATOM 735 C CA . LEU A 1 91 ? -3.350 4.202 -10.498 1.00 93.62 91 LEU A CA 1
ATOM 736 C C . LEU A 1 91 ? -3.845 5.525 -11.080 1.00 93.62 91 LEU A C 1
ATOM 738 O O . LEU A 1 91 ? -3.456 5.884 -12.190 1.00 93.62 91 LEU A O 1
ATOM 742 N N . ARG A 1 92 ? -4.706 6.243 -10.355 1.00 94.69 92 ARG A N 1
ATOM 743 C CA . ARG A 1 92 ? -5.158 7.576 -10.757 1.00 94.69 92 ARG A CA 1
ATOM 744 C C . ARG A 1 92 ? -4.019 8.586 -10.653 1.00 94.69 92 ARG A C 1
ATOM 746 O O . ARG A 1 92 ? -3.754 9.266 -11.634 1.00 94.69 92 ARG A O 1
ATOM 753 N N . MET A 1 93 ? -3.285 8.581 -9.538 1.00 91.75 93 MET A N 1
ATOM 754 C CA . MET A 1 93 ? -2.094 9.417 -9.349 1.00 91.75 93 MET A CA 1
ATOM 755 C C . MET A 1 93 ? -1.054 9.190 -10.453 1.00 91.75 93 MET A C 1
ATOM 757 O O . MET A 1 93 ? -0.539 10.154 -11.004 1.00 91.75 93 MET A O 1
ATOM 761 N N . ILE A 1 94 ? -0.759 7.932 -10.803 1.00 88.62 94 ILE A N 1
ATOM 762 C CA . ILE A 1 94 ? 0.214 7.620 -11.863 1.00 88.62 94 ILE A CA 1
ATOM 763 C C . ILE A 1 94 ? -0.253 8.175 -13.215 1.00 88.62 94 ILE A C 1
ATOM 765 O O . ILE A 1 94 ? 0.545 8.762 -13.931 1.00 88.62 94 ILE A O 1
ATOM 769 N N . LYS A 1 95 ? -1.543 8.037 -13.552 1.00 87.00 95 LYS A N 1
ATOM 770 C CA . LYS A 1 95 ? -2.104 8.553 -14.815 1.00 87.00 95 LYS A CA 1
ATOM 771 C C . LYS A 1 95 ? -2.161 10.078 -14.890 1.00 87.00 95 LYS A C 1
ATOM 773 O O . LYS A 1 95 ? -2.158 10.616 -15.988 1.00 87.00 95 LYS A O 1
ATOM 778 N N . GLU A 1 96 ? -2.310 10.751 -13.754 1.00 83.81 96 GLU A N 1
ATOM 779 C CA . GLU A 1 96 ? -2.386 12.216 -13.665 1.00 83.81 96 GLU A CA 1
ATOM 780 C C . GLU A 1 96 ? -1.002 12.877 -13.544 1.00 83.81 96 GLU A C 1
ATOM 782 O O . GLU A 1 96 ? -0.892 14.089 -13.716 1.00 83.81 96 GLU A O 1
ATOM 787 N N . GLY A 1 97 ? 0.034 12.097 -13.214 1.00 67.00 97 GLY A N 1
ATOM 788 C CA . GLY A 1 97 ? 1.421 12.550 -13.079 1.00 67.00 97 GLY A CA 1
ATOM 789 C C . GLY A 1 97 ? 2.285 12.414 -14.341 1.00 67.00 97 GLY A C 1
ATOM 790 O O . GLY A 1 97 ? 3.437 12.851 -14.302 1.00 67.00 97 GLY A O 1
ATOM 791 N N . ASP A 1 98 ? 1.747 11.823 -15.414 1.00 49.41 98 ASP A N 1
ATOM 792 C CA . ASP A 1 98 ? 2.283 11.862 -16.789 1.00 49.41 98 ASP A CA 1
ATOM 793 C C . ASP A 1 98 ? 1.775 13.109 -17.543 1.00 49.41 98 ASP A C 1
ATOM 795 O O . ASP A 1 98 ? 2.545 13.662 -18.366 1.00 49.41 98 ASP A O 1
#

Sequence (98 aa):
MEMEETLEETARRELMEETSIRAGELIRFDTYDKPGRDPRGRTITQVFVMIWKEEMGRPKAGSDAANLQWFGLNDLPELAFDHQQIVNDVLRMIKEGD

Secondary structure (DSSP, 8-state):
--TT--HHHHHHHHHHHHH-PPP-S-EEEEEE--TTSBTTB---EEEEE----S-PPPP---TT-TT-----TTS--PPSTTHHHHHHHHHHHHHH--

Mean predicted aligned error: 5.66 Å

Radius of gyration: 14.44 Å; Cα contacts (8 Å, |Δi|>4): 88; chains: 1; bounding box: 28×33×34 Å